Protein AF-A0A3R9EQ38-F1 (afdb_monomer)

Secondary structure (DSSP, 8-state):
---------EESS--HHHHHHHHHHHHHHHHHHHHHHHTTS---HHHHHHHHHHIIIIIS---HHHHHHHHHHHHHHHHHHHHSTTSPP------TTEEEE-BTTTEEE-SSEEEEEETTEEEEEEEE--HHHHGGGSSS-----EEEE----

Radius of gyration: 16.87 Å; Cα contacts (8 Å, |Δi|>4): 205; chains: 1; bounding box: 37×41×46 Å

Nearest PDB structures (foldseek):
  7fi6-assembly1_C  TM=3.652E-01  e=3.448E+00  Homo sapiens
  6job-assembly1_C  TM=2.842E-01  e=4.378E+00  Homo sapiens
  6j4j-assembly1_H  TM=3.398E-01  e=8.959E+00  Glycine max
  1sk6-assembly1_A  TM=2.015E-01  e=2.271E+00  Bacillus anthracis

Mean predicted aligned error: 3.74 Å

Sequence (153 aa):
MFLTKTVILKIANPDNDLVETMQKYSDGMNYASEIVFDKGKPIPAMKLQQEVYSYLRETLKLKSQMSCNIPGQVAECYKTLHKQKKAKWQKVRFSPSSMTFSYKRDFVIDENMVKITTINGRKAYSILNYDYAKQYFDGSWKYQASKVVKHKD

Structure (mmCIF, N/CA/C/O backbone):
data_AF-A0A3R9EQ38-F1
#
_entry.id   AF-A0A3R9EQ38-F1
#
loop_
_atom_site.group_PDB
_atom_site.id
_atom_site.type_symbol
_atom_site.label_atom_id
_atom_site.label_alt_id
_atom_site.label_comp_id
_atom_site.label_asym_id
_atom_site.label_entity_id
_atom_site.label_seq_id
_atom_site.pdbx_PDB_ins_code
_atom_site.Cartn_x
_atom_site.Cartn_y
_atom_site.Cartn_z
_atom_site.occupancy
_atom_site.B_iso_or_equiv
_atom_site.auth_seq_id
_atom_site.auth_comp_id
_atom_site.auth_asym_id
_atom_site.auth_atom_id
_atom_site.pdbx_PDB_model_num
ATOM 1 N N . MET A 1 1 ? 4.952 27.786 -5.502 1.00 63.88 1 MET A N 1
ATOM 2 C CA . MET A 1 1 ? 3.839 26.812 -5.554 1.00 63.88 1 MET A CA 1
ATOM 3 C C . MET A 1 1 ? 4.358 25.570 -6.261 1.00 63.88 1 MET A C 1
ATOM 5 O O . MET A 1 1 ? 4.908 25.719 -7.342 1.00 63.88 1 MET A O 1
ATOM 9 N N . PHE A 1 2 ? 4.281 24.386 -5.652 1.00 83.25 2 PHE A N 1
ATOM 10 C CA . PHE A 1 2 ? 4.666 23.145 -6.334 1.00 83.25 2 PHE A CA 1
ATOM 11 C C . PHE A 1 2 ? 3.450 22.606 -7.088 1.00 83.25 2 PHE A C 1
ATOM 13 O O . PHE A 1 2 ? 2.385 22.453 -6.492 1.00 83.25 2 PHE A O 1
ATOM 20 N N . LEU A 1 3 ? 3.595 22.361 -8.390 1.00 91.75 3 LEU A N 1
ATOM 21 C CA . LEU A 1 3 ? 2.556 21.719 -9.186 1.00 91.75 3 LEU A CA 1
ATOM 22 C C . LEU A 1 3 ? 2.573 20.215 -8.894 1.00 91.75 3 LEU A C 1
ATOM 24 O O . LEU A 1 3 ? 3.594 19.557 -9.080 1.00 91.75 3 LEU A O 1
ATOM 28 N N . THR A 1 4 ? 1.437 19.673 -8.465 1.00 92.88 4 THR A N 1
ATOM 29 C CA . THR A 1 4 ? 1.250 18.231 -8.271 1.00 92.88 4 THR A CA 1
ATOM 30 C C . TH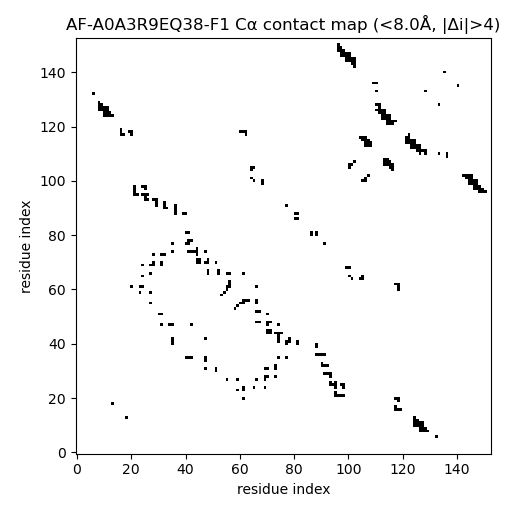R A 1 4 ? 0.227 17.738 -9.278 1.00 92.88 4 THR A C 1
ATOM 32 O O . THR A 1 4 ? -0.860 18.307 -9.379 1.00 92.88 4 THR A O 1
ATOM 35 N N . LYS A 1 5 ? 0.556 16.669 -10.008 1.00 93.06 5 LYS A N 1
ATOM 36 C CA . LYS A 1 5 ? -0.341 16.062 -10.993 1.00 93.06 5 LYS A CA 1
ATOM 37 C C . LYS A 1 5 ? -0.459 14.560 -10.766 1.00 93.06 5 LYS A C 1
ATOM 39 O O . LYS A 1 5 ? 0.537 13.879 -10.542 1.00 93.06 5 LYS A O 1
ATOM 44 N N . THR A 1 6 ? -1.686 14.050 -10.831 1.00 93.94 6 THR A N 1
ATOM 45 C CA . THR A 1 6 ? -1.970 12.612 -10.809 1.00 93.94 6 THR A CA 1
ATOM 46 C C . THR A 1 6 ? -2.147 12.124 -12.236 1.00 93.94 6 THR A C 1
ATOM 48 O O . THR A 1 6 ? -2.938 12.681 -12.994 1.00 93.94 6 THR A O 1
ATOM 51 N N . VAL A 1 7 ? -1.410 11.076 -12.593 1.00 93.31 7 VAL A N 1
ATOM 52 C CA . VAL A 1 7 ? -1.457 10.446 -13.912 1.00 93.31 7 VAL A CA 1
ATOM 53 C C . VAL A 1 7 ? -1.899 9.006 -13.722 1.00 93.31 7 VAL A C 1
ATOM 55 O O . VAL A 1 7 ? -1.340 8.287 -12.896 1.00 93.31 7 VAL A O 1
ATOM 58 N N . ILE A 1 8 ? -2.921 8.597 -14.468 1.00 93.06 8 ILE A N 1
ATOM 59 C CA . ILE A 1 8 ? -3.411 7.221 -14.465 1.00 93.06 8 ILE A CA 1
ATOM 60 C C . ILE A 1 8 ? -2.718 6.478 -15.604 1.00 93.06 8 ILE A C 1
ATOM 62 O O . ILE A 1 8 ? -2.778 6.907 -16.753 1.00 93.06 8 ILE A O 1
ATOM 66 N N . LEU A 1 9 ? -2.069 5.368 -15.268 1.00 93.94 9 LEU A N 1
ATOM 67 C CA . LEU A 1 9 ? -1.384 4.476 -16.201 1.00 93.94 9 LEU A CA 1
ATOM 68 C C . LEU A 1 9 ? -1.963 3.073 -16.026 1.00 93.94 9 LEU A C 1
ATOM 70 O O . LEU A 1 9 ? -2.283 2.677 -14.901 1.00 93.94 9 LEU A O 1
ATOM 74 N N . LYS A 1 10 ? -2.117 2.326 -17.122 1.00 93.62 10 LYS A N 1
ATOM 75 C CA . LYS A 1 10 ? -2.645 0.955 -17.068 1.00 93.62 10 LYS A CA 1
ATOM 76 C C . LYS A 1 10 ? -1.496 -0.043 -17.040 1.00 93.62 10 LYS A C 1
ATOM 78 O O . LYS A 1 10 ? -0.551 0.088 -17.807 1.00 93.62 10 LYS A O 1
ATOM 83 N N . ILE A 1 11 ? -1.594 -1.053 -16.183 1.00 95.06 11 ILE A N 1
ATOM 84 C CA . ILE A 1 11 ? -0.716 -2.226 -16.235 1.00 95.06 11 ILE A CA 1
ATOM 85 C C . ILE A 1 11 ? -1.269 -3.152 -17.320 1.00 95.06 11 ILE A C 1
ATOM 87 O O . ILE A 1 11 ? -2.440 -3.513 -17.250 1.00 95.06 11 ILE A O 1
ATOM 91 N N . ALA A 1 12 ? -0.456 -3.504 -18.319 1.00 91.88 12 ALA A N 1
ATOM 92 C CA . ALA A 1 12 ? -0.933 -4.236 -19.497 1.00 91.88 12 ALA A CA 1
ATOM 93 C C . ALA A 1 12 ? -1.368 -5.673 -19.168 1.00 91.88 12 ALA A C 1
ATOM 95 O O . ALA A 1 12 ? -2.430 -6.107 -19.592 1.00 91.88 12 ALA A O 1
ATOM 96 N N . ASN A 1 13 ? -0.559 -6.386 -18.381 1.00 90.25 13 ASN A N 1
ATOM 97 C CA . ASN A 1 13 ? -0.765 -7.795 -18.050 1.00 90.25 13 ASN A CA 1
ATOM 98 C C . ASN A 1 13 ? -0.560 -7.999 -16.540 1.00 90.25 13 ASN A C 1
ATOM 100 O O . ASN A 1 13 ? 0.529 -8.405 -16.124 1.00 90.25 13 ASN A O 1
ATOM 104 N N . PRO A 1 14 ? -1.538 -7.629 -15.692 1.00 91.50 14 PRO A N 1
ATOM 105 C CA . PRO A 1 14 ? -1.453 -7.918 -14.267 1.00 91.50 14 PRO A CA 1
ATOM 106 C C . PRO A 1 14 ? -1.522 -9.432 -14.047 1.00 91.50 14 PRO A C 1
ATOM 108 O O . PRO A 1 14 ? -2.214 -10.146 -14.769 1.00 91.50 14 PRO A O 1
ATOM 111 N N . ASP A 1 15 ? -0.821 -9.919 -13.031 1.00 93.62 15 ASP A N 1
ATOM 112 C CA . ASP A 1 15 ? -0.796 -11.335 -12.682 1.00 93.62 15 ASP A CA 1
ATOM 113 C C . ASP A 1 15 ? -1.500 -11.613 -11.347 1.00 93.62 15 ASP A C 1
ATOM 115 O O . ASP A 1 15 ? -1.964 -10.710 -10.639 1.00 93.62 15 ASP A O 1
ATOM 119 N N . ASN A 1 16 ? -1.555 -12.895 -10.991 1.00 94.31 16 ASN A N 1
ATOM 120 C CA . ASN A 1 16 ? -2.148 -13.337 -9.736 1.00 94.31 16 ASN A CA 1
ATOM 121 C C . ASN A 1 16 ? -1.374 -12.850 -8.503 1.00 94.31 16 ASN A C 1
ATOM 123 O O . ASN A 1 16 ? -1.998 -12.656 -7.465 1.00 94.31 16 ASN A O 1
ATOM 127 N N . ASP A 1 17 ? -0.066 -12.582 -8.598 1.00 94.50 17 ASP A N 1
ATOM 128 C CA . ASP A 1 17 ? 0.710 -12.080 -7.455 1.00 94.50 17 ASP A CA 1
ATOM 129 C C . ASP A 1 17 ? 0.244 -10.680 -7.050 1.00 94.50 17 ASP A C 1
ATOM 131 O O . ASP A 1 17 ? 0.142 -10.369 -5.857 1.00 94.50 17 ASP A O 1
ATOM 135 N N . LEU A 1 18 ? -0.064 -9.821 -8.027 1.00 94.00 18 LEU A N 1
ATOM 136 C CA . LEU A 1 18 ? -0.601 -8.489 -7.761 1.00 94.00 18 LEU A CA 1
ATOM 137 C C . LEU A 1 18 ? -2.005 -8.558 -7.143 1.00 94.00 18 LEU A C 1
ATOM 139 O O . LEU A 1 18 ? -2.300 -7.810 -6.206 1.00 94.00 18 LEU A O 1
ATOM 143 N N . VAL A 1 19 ? -2.845 -9.478 -7.629 1.00 94.00 19 VAL A N 1
ATOM 144 C CA . VAL A 1 19 ? -4.200 -9.717 -7.102 1.00 94.00 19 VAL A CA 1
ATOM 145 C C . VAL A 1 19 ? -4.149 -10.273 -5.677 1.00 94.00 19 VAL A C 1
ATOM 147 O O . VAL A 1 19 ? -4.822 -9.744 -4.792 1.00 94.00 19 VAL A O 1
ATOM 150 N N . GLU A 1 20 ? -3.315 -11.279 -5.416 1.00 96.00 20 GLU A N 1
ATOM 151 C CA . GLU A 1 20 ? -3.153 -11.876 -4.087 1.00 96.00 20 GLU A CA 1
ATOM 152 C C . GLU A 1 20 ? -2.564 -10.864 -3.094 1.00 96.00 20 GLU A C 1
ATOM 154 O O . GLU A 1 20 ? -3.019 -10.763 -1.952 1.00 96.00 20 GLU A O 1
ATOM 159 N N . THR A 1 21 ? -1.600 -10.047 -3.538 1.00 96.69 21 THR A N 1
ATOM 160 C CA . THR A 1 21 ? -1.070 -8.940 -2.728 1.00 96.69 21 THR A CA 1
ATOM 161 C C . THR A 1 21 ? -2.187 -7.967 -2.351 1.00 96.69 21 THR A C 1
ATOM 163 O O . THR A 1 21 ? -2.269 -7.567 -1.190 1.00 96.69 21 THR A O 1
ATOM 166 N N . MET A 1 22 ? -3.081 -7.632 -3.291 1.00 96.31 22 MET A N 1
ATOM 167 C CA . MET A 1 22 ? -4.241 -6.767 -3.040 1.00 96.31 22 MET A CA 1
ATOM 168 C C . MET A 1 22 ? -5.211 -7.363 -2.027 1.00 96.31 22 MET A C 1
ATOM 170 O O . MET A 1 22 ? -5.675 -6.644 -1.138 1.00 96.31 22 MET A O 1
ATOM 174 N N . GLN A 1 23 ? -5.469 -8.666 -2.122 1.00 97.06 23 GLN A N 1
ATOM 175 C CA . GLN A 1 23 ? -6.316 -9.374 -1.171 1.00 97.06 23 GLN A CA 1
ATOM 176 C C . GLN A 1 23 ? -5.714 -9.334 0.237 1.00 97.06 23 GLN A C 1
ATOM 178 O O . GLN A 1 23 ? -6.341 -8.796 1.147 1.00 97.06 23 GLN A O 1
ATOM 183 N N . LYS A 1 24 ? -4.458 -9.771 0.401 1.00 97.94 24 LYS A N 1
ATOM 184 C CA . LYS A 1 24 ? -3.765 -9.764 1.704 1.00 97.94 24 LYS A CA 1
ATOM 185 C C . LYS A 1 24 ? -3.649 -8.366 2.303 1.00 97.94 24 LYS A C 1
ATOM 187 O O . LYS A 1 24 ? -3.740 -8.199 3.518 1.00 97.94 24 LYS A O 1
ATOM 192 N N . TYR A 1 25 ? -3.451 -7.349 1.467 1.00 98.00 25 TYR A N 1
ATOM 193 C CA . TYR A 1 25 ? -3.430 -5.964 1.923 1.00 98.00 25 TYR A CA 1
ATOM 194 C C . TYR A 1 25 ? -4.788 -5.545 2.489 1.00 98.00 25 TYR A C 1
ATOM 196 O O . TYR A 1 25 ? -4.850 -4.989 3.583 1.00 98.00 25 TYR A O 1
ATOM 204 N N . SER A 1 26 ? -5.872 -5.858 1.774 1.00 98.00 26 SER A N 1
ATOM 205 C CA . SER A 1 26 ? -7.241 -5.596 2.221 1.00 98.00 26 SER A CA 1
ATOM 206 C C . SER A 1 26 ? -7.590 -6.367 3.495 1.00 98.00 26 SER A C 1
ATOM 208 O O . SER A 1 26 ? -8.223 -5.806 4.388 1.00 98.00 26 SER A O 1
ATOM 210 N N . ASP A 1 27 ? -7.146 -7.618 3.616 1.00 98.50 27 ASP A N 1
ATOM 211 C CA . ASP A 1 27 ? -7.319 -8.427 4.826 1.00 98.50 27 ASP A CA 1
ATOM 212 C C . ASP A 1 27 ? -6.599 -7.778 6.015 1.00 98.50 27 ASP A C 1
ATOM 214 O O . ASP A 1 27 ? -7.181 -7.619 7.087 1.00 98.50 27 ASP A O 1
ATOM 218 N N . GLY A 1 28 ? -5.374 -7.287 5.803 1.00 98.56 28 GLY A N 1
ATOM 219 C CA . GLY A 1 28 ? -4.624 -6.535 6.808 1.00 98.56 28 GLY A CA 1
ATOM 220 C C . GLY A 1 28 ? -5.290 -5.217 7.207 1.00 98.56 28 GLY A C 1
ATOM 221 O O . GLY A 1 28 ? -5.320 -4.877 8.391 1.00 98.56 28 GLY A O 1
ATOM 222 N N . MET A 1 29 ? -5.869 -4.488 6.247 1.00 98.69 29 MET A N 1
ATOM 223 C CA . MET A 1 29 ? -6.662 -3.289 6.538 1.00 98.69 29 MET A CA 1
ATOM 224 C C . MET A 1 29 ? -7.912 -3.619 7.352 1.00 98.69 29 MET A C 1
ATOM 226 O O . MET A 1 29 ? -8.211 -2.909 8.308 1.00 98.69 29 MET A O 1
ATOM 230 N N . ASN A 1 30 ? -8.619 -4.697 7.012 1.00 98.69 30 ASN A N 1
ATOM 231 C CA . ASN A 1 30 ? -9.819 -5.135 7.724 1.00 98.69 30 ASN A CA 1
ATOM 232 C C . ASN A 1 30 ? -9.509 -5.630 9.142 1.00 98.69 30 ASN A C 1
ATOM 234 O O . ASN A 1 30 ? -10.253 -5.300 10.064 1.00 98.69 30 ASN A O 1
ATOM 238 N N . TYR A 1 31 ? -8.389 -6.332 9.334 1.00 98.75 31 TYR A N 1
ATOM 239 C CA . TYR A 1 31 ? -7.892 -6.701 10.660 1.00 98.75 31 TYR A CA 1
ATOM 240 C C . TYR A 1 31 ? -7.581 -5.459 11.504 1.00 98.75 31 TYR A C 1
ATOM 242 O O . TYR A 1 31 ? -8.093 -5.303 12.608 1.00 98.75 31 TYR A O 1
ATOM 250 N N . ALA A 1 32 ? -6.810 -4.512 10.964 1.00 98.69 32 ALA A N 1
ATOM 251 C CA . ALA A 1 32 ? -6.530 -3.265 11.671 1.00 98.69 32 ALA A CA 1
ATOM 252 C C . ALA A 1 32 ? -7.812 -2.458 11.948 1.00 98.69 32 ALA A C 1
ATOM 254 O O . ALA A 1 32 ? -7.929 -1.824 12.994 1.00 98.69 32 ALA A O 1
ATOM 255 N N . SER A 1 33 ? -8.790 -2.506 11.041 1.00 98.62 33 SER A N 1
ATOM 256 C CA . SER A 1 33 ? -10.094 -1.865 11.213 1.00 98.62 33 SER A CA 1
ATOM 257 C C . SER A 1 33 ? -10.881 -2.436 12.387 1.00 98.62 33 SER A C 1
ATOM 259 O O . SER A 1 33 ? -11.545 -1.681 13.089 1.00 98.62 33 SER A O 1
ATOM 261 N N . GLU A 1 34 ? -10.817 -3.749 12.599 1.00 98.62 34 GLU A N 1
ATOM 262 C CA . GLU A 1 34 ? -11.422 -4.424 13.749 1.00 98.62 34 GLU A CA 1
ATOM 263 C C . GLU A 1 34 ? -10.837 -3.906 15.057 1.00 98.62 34 GLU A C 1
ATOM 265 O O . GLU A 1 34 ? -11.578 -3.395 15.890 1.00 98.62 34 GLU A O 1
ATOM 270 N N . ILE A 1 35 ? -9.506 -3.869 15.151 1.00 98.25 35 ILE A N 1
ATOM 271 C CA . ILE A 1 35 ? -8.812 -3.335 16.325 1.00 98.25 35 ILE A CA 1
ATOM 272 C C . ILE A 1 35 ? -9.224 -1.889 16.613 1.00 98.25 35 ILE A C 1
ATOM 274 O O . ILE A 1 35 ? -9.503 -1.554 17.760 1.00 98.25 35 ILE A O 1
ATOM 278 N N . VAL A 1 36 ? -9.294 -1.010 15.602 1.00 98.25 36 VAL A N 1
ATOM 279 C CA . VAL A 1 36 ? -9.743 0.376 15.831 1.00 98.25 36 VAL A CA 1
ATOM 280 C C . VAL A 1 36 ? -11.207 0.423 16.260 1.00 98.25 36 VAL A C 1
ATOM 282 O O . VAL A 1 36 ? -11.532 1.156 17.194 1.00 98.25 36 VAL A O 1
ATOM 285 N N . PHE A 1 37 ? -12.082 -0.338 15.595 1.00 97.81 37 PHE A N 1
ATOM 286 C CA . PHE A 1 37 ? -13.513 -0.376 15.893 1.00 97.81 37 PHE A CA 1
ATOM 287 C C . PHE A 1 37 ? -13.784 -0.766 17.348 1.00 97.81 37 PHE A C 1
ATOM 289 O O . PHE A 1 37 ? -14.537 -0.057 18.022 1.00 97.81 37 PHE A O 1
ATOM 296 N N . ASP A 1 38 ? -13.112 -1.808 17.835 1.00 97.56 38 ASP A N 1
ATOM 297 C CA . ASP A 1 38 ? -13.281 -2.345 19.188 1.00 97.56 38 ASP A CA 1
ATOM 298 C C . ASP A 1 38 ? -12.827 -1.356 20.274 1.00 97.56 38 ASP A C 1
ATOM 300 O O . ASP A 1 38 ? -13.359 -1.353 21.383 1.00 97.56 38 ASP A O 1
ATOM 304 N N . LYS A 1 39 ? -11.898 -0.437 19.963 1.00 96.31 39 LYS A N 1
ATOM 305 C CA . LYS A 1 39 ? -11.514 0.654 20.885 1.00 96.31 39 LYS A CA 1
ATOM 306 C C . LYS A 1 39 ? -12.598 1.728 21.029 1.00 96.31 39 LYS A C 1
ATOM 308 O O . LYS A 1 39 ? -12.476 2.581 21.909 1.00 96.31 39 LYS A O 1
ATOM 313 N N . GLY A 1 40 ? -13.594 1.765 20.142 1.00 95.19 40 GLY A N 1
ATOM 314 C CA . GLY A 1 40 ? -14.701 2.728 20.190 1.00 95.19 40 GLY A CA 1
ATOM 315 C C . GLY A 1 40 ? -14.341 4.174 19.821 1.00 95.19 40 GLY A C 1
ATOM 316 O O . GLY A 1 40 ? -15.188 5.060 19.928 1.00 95.19 40 GLY A O 1
ATOM 317 N N . LYS A 1 41 ? -13.092 4.453 19.420 1.00 94.31 41 LYS A N 1
ATOM 318 C CA . LYS A 1 41 ? -12.624 5.799 19.052 1.00 94.31 41 LYS A CA 1
ATOM 319 C C . LYS A 1 41 ? -11.414 5.756 18.114 1.00 94.31 41 LYS A C 1
ATOM 321 O O . LYS A 1 41 ? -10.689 4.761 18.111 1.00 94.31 41 LYS A O 1
ATOM 326 N N . PRO A 1 42 ? -11.137 6.835 17.353 1.00 95.50 42 PRO A N 1
ATOM 327 C CA . PRO A 1 42 ? -9.914 6.925 16.564 1.00 95.50 42 PRO A CA 1
ATOM 328 C C .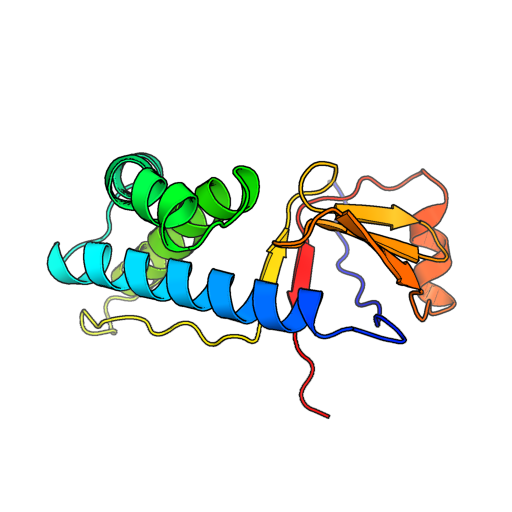 PRO A 1 42 ? -8.669 6.765 17.437 1.00 95.50 42 PRO A C 1
ATOM 330 O O . PRO A 1 42 ? -8.586 7.332 18.530 1.00 95.50 42 PRO A O 1
ATOM 333 N N . ILE A 1 43 ? -7.679 6.037 16.926 1.00 97.12 43 ILE A N 1
ATOM 334 C CA . ILE A 1 43 ? -6.379 5.865 17.575 1.00 97.12 43 ILE A CA 1
ATOM 335 C C . ILE A 1 43 ? -5.249 6.369 16.665 1.00 97.12 43 ILE A C 1
ATOM 337 O O . ILE A 1 43 ? -5.380 6.307 15.441 1.00 97.12 43 ILE A O 1
ATOM 341 N N . PRO A 1 44 ? -4.132 6.871 17.225 1.00 97.75 44 PRO A N 1
ATOM 342 C CA . PRO A 1 44 ? -2.983 7.293 16.426 1.00 97.75 44 PRO A CA 1
ATOM 343 C C . PRO A 1 44 ? -2.373 6.136 15.624 1.00 97.75 44 PRO A C 1
ATOM 345 O O . PRO A 1 44 ? -2.237 5.028 16.142 1.00 97.75 44 PRO A O 1
ATOM 348 N N . ALA A 1 45 ? -1.919 6.415 14.397 1.00 97.50 45 ALA A N 1
ATOM 349 C CA . ALA A 1 45 ? -1.337 5.416 13.494 1.00 97.50 45 ALA A CA 1
ATOM 350 C C . ALA A 1 45 ? -0.169 4.634 14.118 1.00 97.50 45 ALA A C 1
ATOM 352 O O . ALA A 1 45 ? -0.100 3.419 13.970 1.00 97.50 45 ALA A O 1
ATOM 353 N N . MET A 1 46 ? 0.712 5.311 14.864 1.00 97.81 46 MET A N 1
ATOM 354 C CA . MET A 1 46 ? 1.846 4.673 15.545 1.00 97.81 46 MET A CA 1
ATOM 355 C C . MET A 1 46 ? 1.388 3.649 16.591 1.00 97.81 46 MET A C 1
ATOM 357 O O . MET A 1 46 ? 1.942 2.556 16.663 1.00 97.81 46 MET A O 1
ATOM 361 N N . LYS A 1 47 ? 0.346 3.979 17.364 1.00 98.19 47 LYS A N 1
ATOM 362 C CA . LYS A 1 47 ? -0.227 3.065 18.357 1.00 98.19 47 LYS A CA 1
ATOM 363 C C . LYS A 1 47 ? -0.894 1.872 17.676 1.00 98.19 47 LYS A C 1
ATOM 365 O O . LYS A 1 47 ? -0.663 0.739 18.074 1.00 98.19 47 LYS A O 1
ATOM 370 N N . LEU A 1 48 ? -1.666 2.118 16.616 1.00 98.50 48 LEU A N 1
ATOM 371 C CA . LEU A 1 48 ? -2.268 1.037 15.836 1.00 98.50 48 LEU A CA 1
ATOM 372 C C . LEU A 1 48 ? -1.196 0.112 15.251 1.00 98.50 48 LEU A C 1
ATOM 374 O O . LEU A 1 48 ? -1.340 -1.101 15.328 1.00 98.50 48 LEU A O 1
ATOM 378 N N . GLN A 1 49 ? -0.102 0.667 14.720 1.00 98.38 49 GLN A N 1
ATOM 379 C CA . GLN A 1 49 ? 1.005 -0.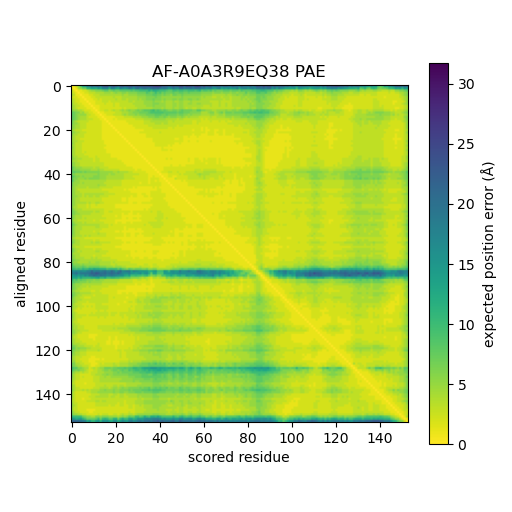124 14.189 1.00 98.38 49 GLN A CA 1
ATOM 380 C C . GLN A 1 49 ? 1.604 -1.047 15.254 1.00 98.38 49 GLN A C 1
ATOM 382 O O . GLN A 1 49 ? 1.814 -2.216 14.958 1.00 98.38 49 GLN A O 1
ATOM 387 N N . GLN A 1 50 ? 1.825 -0.571 16.482 1.00 98.19 50 GLN A N 1
ATOM 388 C CA . GLN A 1 50 ? 2.310 -1.423 17.577 1.00 98.19 50 GLN A CA 1
ATOM 389 C C . GLN A 1 50 ? 1.384 -2.620 17.848 1.00 98.19 50 GLN A C 1
ATOM 391 O O . GLN A 1 50 ? 1.878 -3.706 18.127 1.00 98.19 50 GLN A O 1
ATOM 396 N N . GLU A 1 51 ? 0.064 -2.443 17.721 1.00 98.06 51 GLU A N 1
ATOM 397 C CA . GLU A 1 51 ? -0.920 -3.510 17.962 1.00 98.06 51 GLU A CA 1
ATOM 398 C C . GLU A 1 51 ? -1.029 -4.508 16.790 1.00 98.06 51 GLU A C 1
ATOM 400 O O . GLU A 1 51 ? -1.299 -5.687 17.013 1.00 98.06 51 GLU A O 1
ATOM 405 N N . VAL A 1 52 ? -0.813 -4.077 15.539 1.00 98.56 52 VAL A N 1
ATOM 406 C CA . VAL A 1 52 ? -1.088 -4.927 14.359 1.00 98.56 52 VAL A CA 1
ATOM 407 C C . VAL A 1 52 ? 0.150 -5.423 13.618 1.00 98.56 52 VAL A C 1
ATOM 409 O O . VAL A 1 52 ? 0.046 -6.378 12.850 1.00 98.56 52 VAL A O 1
ATOM 412 N N . TYR A 1 53 ? 1.318 -4.802 13.803 1.00 98.50 53 TYR A N 1
ATOM 413 C CA . TYR A 1 53 ? 2.481 -5.029 12.937 1.00 98.50 53 TYR A CA 1
ATOM 414 C C . TYR A 1 53 ? 2.931 -6.494 12.901 1.00 98.50 53 TYR A C 1
ATOM 416 O O . TYR A 1 53 ? 3.144 -7.022 11.807 1.00 98.50 53 TYR A O 1
ATOM 424 N N . SER A 1 54 ? 3.013 -7.166 14.055 1.00 98.38 54 SER A N 1
ATOM 425 C CA . SER A 1 54 ? 3.386 -8.587 14.122 1.00 98.38 54 SER A CA 1
ATOM 426 C C . SER A 1 54 ? 2.406 -9.465 13.346 1.00 98.38 54 SER A C 1
ATOM 428 O O . SER A 1 54 ? 2.833 -10.243 12.499 1.00 98.38 54 SER A O 1
ATOM 430 N N . TYR A 1 55 ? 1.092 -9.267 13.505 1.00 98.56 55 TYR A N 1
ATOM 431 C CA . TYR A 1 55 ? 0.088 -10.006 12.729 1.00 98.56 55 TYR A CA 1
ATOM 432 C C . TYR A 1 55 ? 0.244 -9.771 11.216 1.00 98.56 55 TYR A C 1
ATOM 434 O O . TYR A 1 55 ? 0.294 -10.721 10.429 1.00 98.56 55 TYR A O 1
ATOM 442 N N . LEU A 1 56 ? 0.408 -8.510 10.797 1.00 98.50 56 LEU A N 1
ATOM 443 C CA . LEU A 1 56 ? 0.586 -8.164 9.382 1.00 98.50 56 LEU A CA 1
ATOM 444 C C . LEU A 1 56 ? 1.846 -8.815 8.780 1.00 98.50 56 LEU A C 1
ATOM 446 O O . LEU A 1 56 ? 1.819 -9.266 7.633 1.00 98.50 56 LEU A O 1
ATOM 450 N N . ARG A 1 57 ? 2.954 -8.863 9.529 1.00 98.12 57 ARG A N 1
ATOM 451 C CA . ARG A 1 57 ? 4.242 -9.401 9.059 1.00 98.12 57 ARG A CA 1
ATOM 452 C C . ARG A 1 57 ? 4.319 -10.917 9.124 1.00 98.12 57 ARG A C 1
ATOM 454 O O . ARG A 1 57 ? 4.828 -11.537 8.192 1.00 98.12 57 ARG A O 1
ATOM 461 N N . GLU A 1 58 ? 3.85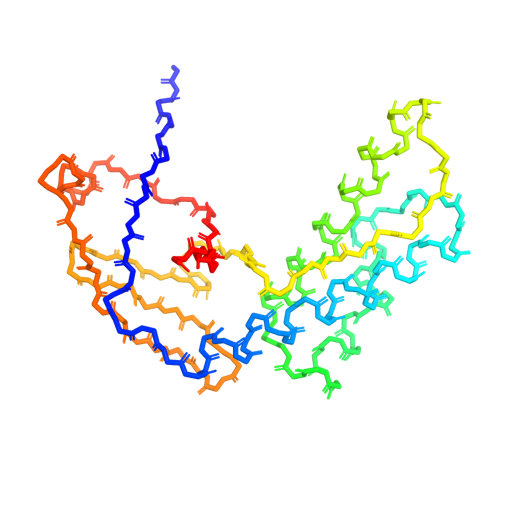8 -11.504 10.216 1.00 97.75 58 GLU A N 1
ATOM 462 C CA . GLU A 1 58 ? 4.097 -12.909 10.542 1.00 97.75 58 GLU A CA 1
ATOM 463 C C . GLU A 1 58 ? 2.940 -13.799 10.109 1.00 97.75 58 GLU A C 1
ATOM 465 O O . GLU A 1 58 ? 3.191 -14.912 9.654 1.00 97.75 58 GLU A O 1
ATOM 470 N N . THR A 1 59 ? 1.700 -13.307 10.169 1.00 97.44 59 THR A N 1
ATOM 471 C CA . THR A 1 59 ? 0.516 -14.078 9.759 1.00 97.44 59 THR A CA 1
ATOM 472 C C . THR A 1 59 ? 0.183 -13.817 8.295 1.00 97.44 59 THR A C 1
ATOM 474 O O . THR A 1 59 ? 0.218 -14.737 7.483 1.00 97.44 59 THR A O 1
ATOM 477 N N . LEU A 1 60 ? -0.036 -12.552 7.916 1.00 96.94 60 LEU A N 1
ATOM 478 C CA . LEU A 1 60 ? -0.393 -12.201 6.531 1.00 96.94 60 LEU A CA 1
ATOM 479 C C . LEU A 1 60 ? 0.805 -12.149 5.571 1.00 96.94 60 LEU A C 1
ATOM 481 O O . LEU A 1 60 ? 0.622 -12.008 4.362 1.00 96.94 60 LEU A O 1
ATOM 485 N N . LYS A 1 61 ? 2.035 -12.256 6.093 1.00 96.81 61 LYS A N 1
ATOM 486 C 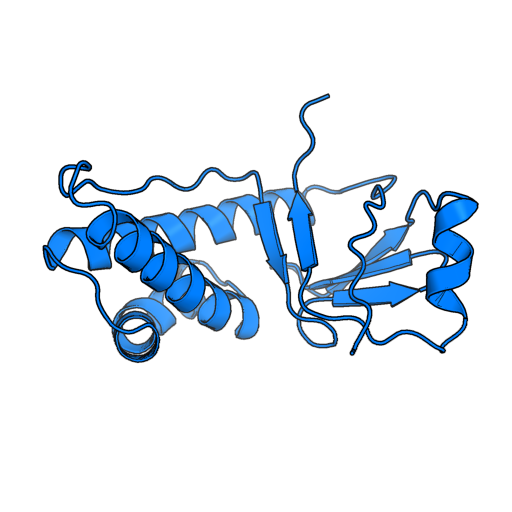CA . LYS A 1 61 ? 3.292 -12.218 5.321 1.00 96.81 61 LYS A CA 1
ATOM 487 C C . LYS A 1 61 ? 3.463 -10.954 4.458 1.00 96.81 61 LYS A C 1
ATOM 489 O O . LYS A 1 61 ? 4.257 -10.946 3.514 1.00 96.81 61 LYS A O 1
ATOM 494 N N . LEU A 1 62 ? 2.769 -9.862 4.792 1.00 97.31 62 LEU A N 1
ATOM 495 C CA . LEU A 1 62 ? 2.889 -8.574 4.099 1.00 97.31 62 LEU A CA 1
ATOM 496 C C . LEU A 1 62 ? 4.285 -7.997 4.292 1.00 97.31 62 LEU A C 1
ATOM 498 O O . LEU A 1 62 ? 4.868 -8.169 5.355 1.00 97.31 62 LEU A O 1
ATOM 502 N N . LYS A 1 63 ? 4.836 -7.293 3.298 1.00 96.19 63 LYS A N 1
ATOM 503 C CA . LYS A 1 63 ? 6.169 -6.670 3.410 1.00 96.19 63 LYS A CA 1
ATOM 504 C C . LYS A 1 63 ? 6.161 -5.501 4.404 1.00 96.19 63 LYS A C 1
ATOM 506 O O . LYS A 1 63 ? 5.128 -4.876 4.617 1.00 96.19 63 LYS A O 1
ATOM 511 N N . SER A 1 64 ? 7.328 -5.171 4.965 1.00 95.50 64 SER A N 1
ATOM 512 C CA . SER A 1 64 ? 7.481 -4.144 6.014 1.00 95.50 64 SER A CA 1
ATOM 513 C C . SER A 1 64 ? 6.802 -2.819 5.674 1.00 95.50 64 SER A C 1
ATOM 515 O O . SER A 1 64 ? 6.045 -2.295 6.484 1.00 95.50 64 SER A O 1
ATOM 517 N N . GLN A 1 65 ? 7.003 -2.307 4.460 1.00 94.81 65 GLN A N 1
ATOM 518 C CA . GLN A 1 65 ? 6.401 -1.044 4.047 1.00 94.81 65 GLN A CA 1
ATOM 519 C C . GLN A 1 65 ? 4.867 -1.122 3.961 1.00 94.81 65 GLN A C 1
ATOM 521 O O . GLN A 1 65 ? 4.191 -0.197 4.409 1.00 94.81 65 GLN A O 1
ATOM 526 N N . MET A 1 66 ? 4.301 -2.234 3.480 1.00 96.19 66 MET A N 1
ATOM 527 C CA . MET A 1 66 ? 2.850 -2.461 3.490 1.00 96.19 66 MET A CA 1
ATOM 528 C C . MET A 1 66 ? 2.314 -2.509 4.927 1.00 96.19 66 MET A C 1
ATOM 530 O O . MET A 1 66 ? 1.324 -1.845 5.232 1.00 96.19 66 MET A O 1
ATOM 534 N N . SER A 1 67 ? 3.007 -3.223 5.821 1.00 97.31 67 SER A N 1
ATOM 535 C CA . SER A 1 67 ? 2.659 -3.318 7.244 1.00 97.31 67 SER A CA 1
ATOM 536 C C . SER A 1 67 ? 2.721 -1.971 7.973 1.00 97.31 67 SER A C 1
ATOM 538 O O . SER A 1 67 ? 1.991 -1.781 8.940 1.00 97.31 67 SER A O 1
ATOM 540 N N . CYS A 1 68 ? 3.538 -1.023 7.506 1.00 95.69 68 CYS A N 1
ATOM 541 C CA . CYS A 1 68 ? 3.561 0.355 8.011 1.00 95.69 68 CYS A CA 1
ATOM 542 C C . CYS A 1 68 ? 2.479 1.246 7.367 1.00 95.69 68 CYS A C 1
ATOM 544 O O . CYS A 1 68 ? 1.905 2.105 8.035 1.00 95.69 68 CYS A O 1
ATOM 546 N N . ASN A 1 69 ? 2.169 1.053 6.079 1.00 95.44 69 ASN A N 1
ATOM 547 C CA . ASN A 1 69 ? 1.171 1.861 5.364 1.00 95.44 69 ASN A CA 1
ATOM 548 C C . ASN A 1 69 ? -0.268 1.576 5.833 1.00 95.44 69 ASN A C 1
ATOM 550 O O . ASN A 1 69 ? -1.104 2.485 5.825 1.00 95.44 69 ASN A O 1
ATOM 554 N N . ILE A 1 70 ? -0.569 0.325 6.202 1.00 98.06 70 ILE A N 1
ATOM 555 C CA . ILE A 1 70 ? -1.915 -0.113 6.605 1.00 98.06 70 ILE A CA 1
ATOM 556 C C . ILE A 1 70 ? -2.421 0.646 7.848 1.00 98.06 70 ILE A C 1
ATOM 558 O O . ILE A 1 70 ? -3.470 1.287 7.739 1.00 98.06 70 ILE A O 1
ATOM 562 N N . PRO A 1 71 ? -1.701 0.674 8.992 1.00 98.25 71 PRO A N 1
ATOM 563 C CA . PRO A 1 71 ? -2.127 1.418 10.179 1.00 98.25 71 PRO A CA 1
ATOM 564 C C . PRO A 1 71 ? -2.392 2.898 9.904 1.00 98.25 71 PRO A C 1
ATOM 566 O O . PRO A 1 71 ? -3.377 3.449 10.388 1.00 98.25 71 PRO A O 1
ATOM 569 N N . GLY A 1 72 ? -1.545 3.540 9.091 1.00 97.12 72 GLY A N 1
ATOM 570 C CA . GLY A 1 72 ? -1.717 4.944 8.716 1.00 97.12 72 GLY A CA 1
ATOM 571 C C . GLY A 1 72 ? -3.036 5.203 7.989 1.00 97.12 72 GLY A C 1
ATOM 572 O O . GLY A 1 72 ? -3.785 6.103 8.362 1.00 97.12 72 GLY A O 1
ATOM 573 N N . GLN A 1 73 ? -3.356 4.381 6.988 1.00 97.12 73 GLN A N 1
ATOM 574 C CA . GLN A 1 73 ? -4.601 4.523 6.226 1.00 97.12 73 GLN A CA 1
ATOM 575 C C . GLN A 1 73 ? -5.842 4.228 7.060 1.00 97.12 73 GLN A C 1
ATOM 577 O O . GLN A 1 73 ? -6.819 4.972 6.981 1.00 97.12 73 GLN A O 1
ATOM 582 N N . VAL A 1 74 ? -5.805 3.170 7.870 1.00 98.38 74 VAL A N 1
ATOM 583 C CA . VAL A 1 74 ? -6.937 2.808 8.728 1.00 98.38 74 VAL A CA 1
ATOM 584 C C . VAL A 1 74 ? -7.172 3.901 9.774 1.00 98.38 74 VAL A C 1
ATOM 586 O O . VAL A 1 74 ? -8.297 4.382 9.905 1.00 98.38 74 VAL A O 1
ATOM 589 N N . ALA A 1 75 ? -6.125 4.383 10.449 1.00 98.00 75 ALA A N 1
ATOM 590 C CA . ALA A 1 75 ? -6.243 5.456 11.436 1.00 98.00 75 ALA A CA 1
ATOM 591 C C . ALA A 1 75 ? -6.821 6.753 10.836 1.00 98.00 75 ALA A C 1
ATOM 593 O O . ALA A 1 75 ? -7.738 7.340 11.414 1.00 98.00 75 ALA A O 1
ATOM 594 N N . GLU A 1 76 ? -6.343 7.188 9.663 1.00 96.88 76 GLU A N 1
ATOM 595 C CA . GLU A 1 76 ? -6.871 8.393 9.005 1.00 96.88 76 GLU A CA 1
ATOM 596 C C . GLU A 1 76 ? -8.309 8.207 8.493 1.00 96.88 76 GLU A C 1
ATOM 598 O O . GLU A 1 76 ? -9.110 9.147 8.559 1.00 96.88 76 GLU A O 1
ATOM 603 N N . CYS A 1 77 ? -8.682 6.997 8.062 1.00 96.19 77 CYS A N 1
ATOM 604 C CA . CYS A 1 77 ? -10.062 6.674 7.699 1.00 96.19 77 CYS A CA 1
ATOM 605 C C . CYS A 1 77 ? -11.005 6.841 8.902 1.00 96.19 77 CYS A C 1
ATOM 607 O O . CYS A 1 77 ? -11.975 7.596 8.826 1.00 96.19 77 CYS A O 1
ATOM 609 N N . TYR A 1 78 ? -10.672 6.240 10.049 1.00 96.94 78 TYR A N 1
ATOM 610 C CA . TYR A 1 78 ? -11.470 6.364 11.274 1.00 96.94 78 TYR A CA 1
ATOM 611 C C . TYR A 1 78 ? -11.489 7.783 11.842 1.00 96.94 78 TYR A C 1
ATOM 613 O O . TYR A 1 78 ? -12.514 8.244 12.343 1.00 96.94 78 TYR A O 1
ATOM 621 N N . LYS A 1 79 ? -10.378 8.513 11.743 1.00 95.81 79 LYS A N 1
ATOM 622 C CA . LYS A 1 79 ? -10.314 9.928 12.125 1.00 95.81 79 LYS A CA 1
ATOM 623 C C . LYS A 1 79 ? -11.230 10.785 11.255 1.00 95.81 79 LYS A C 1
ATOM 625 O O . LYS A 1 79 ? -11.892 11.681 11.774 1.00 95.81 79 LYS A O 1
ATOM 630 N N . THR A 1 80 ? -11.296 10.506 9.954 1.00 94.69 80 THR A N 1
ATOM 631 C CA . THR A 1 80 ? -12.226 11.176 9.033 1.00 94.69 80 THR A CA 1
ATOM 632 C C . THR A 1 80 ? -13.673 10.831 9.372 1.00 94.69 80 THR A C 1
ATOM 634 O O . THR A 1 80 ? -14.484 11.742 9.528 1.00 94.69 80 THR A O 1
ATOM 637 N N . LEU A 1 81 ? -13.973 9.545 9.581 1.00 93.25 81 LEU A N 1
ATOM 638 C CA . LEU A 1 81 ? -15.291 9.065 10.006 1.00 93.25 81 LEU A CA 1
ATOM 639 C C . LEU A 1 81 ? -15.755 9.756 11.297 1.00 93.25 81 LEU A C 1
ATOM 641 O O . LEU A 1 81 ? -16.877 10.239 11.370 1.00 93.25 81 LEU A O 1
ATOM 645 N N . HIS A 1 82 ? -14.874 9.876 12.292 1.00 92.06 82 HIS A N 1
ATOM 646 C CA . HIS A 1 82 ? -15.190 10.512 13.572 1.00 92.06 82 HIS A CA 1
ATOM 647 C C . HIS A 1 82 ? -15.409 12.029 13.463 1.00 92.06 82 HIS A C 1
ATOM 649 O O . HIS A 1 82 ? -16.258 12.591 14.153 1.00 92.06 82 HIS A O 1
ATOM 655 N N . LYS A 1 83 ? -14.666 12.710 12.579 1.00 91.81 83 LYS A N 1
ATOM 656 C CA . LYS A 1 83 ? -14.870 14.143 12.301 1.00 91.81 83 LYS A CA 1
ATOM 657 C C . LYS A 1 83 ? -16.200 14.411 11.603 1.00 91.81 83 LYS A C 1
ATOM 659 O O . LYS A 1 83 ? -16.806 15.461 11.821 1.00 91.81 83 LYS A O 1
ATOM 664 N N . GLN A 1 84 ? -16.661 13.479 10.774 1.00 87.50 84 GLN A N 1
ATOM 665 C CA . GLN A 1 84 ? -17.982 13.527 10.165 1.00 87.50 84 GLN A CA 1
ATOM 666 C C . GLN A 1 84 ? -19.037 13.202 11.236 1.00 87.50 84 GLN A C 1
ATOM 668 O O . GLN A 1 84 ? -19.583 12.108 11.258 1.00 87.50 84 GLN A O 1
ATOM 673 N N . LYS A 1 85 ? -19.357 14.167 12.114 1.00 69.38 85 LYS A N 1
ATOM 674 C CA . LYS A 1 85 ? -20.285 14.033 13.267 1.00 69.38 85 LYS A CA 1
ATOM 675 C C . LYS A 1 85 ? -21.670 13.428 12.951 1.00 69.38 85 LYS A C 1
ATOM 677 O O . LYS A 1 85 ? -22.419 13.121 13.869 1.00 69.38 85 LYS A O 1
ATOM 682 N N . LYS A 1 86 ? -22.031 13.294 11.671 1.00 70.38 86 LYS A N 1
ATOM 683 C CA . LYS A 1 86 ? -23.269 12.661 11.189 1.00 70.38 86 LYS A CA 1
ATOM 684 C C . LYS A 1 86 ? -23.169 11.132 11.069 1.00 70.38 86 LYS A C 1
ATOM 686 O O . LYS A 1 86 ? -24.200 10.472 10.991 1.00 70.38 86 LYS A O 1
ATOM 691 N N . ALA A 1 87 ? -21.964 10.566 11.020 1.00 76.50 87 ALA A N 1
ATOM 692 C CA . ALA A 1 87 ? -21.760 9.133 10.875 1.00 76.50 87 ALA A CA 1
ATOM 693 C C . ALA A 1 87 ? -21.725 8.453 12.250 1.00 76.50 87 ALA A C 1
ATOM 695 O O . ALA A 1 87 ? -20.958 8.841 13.131 1.00 76.50 87 ALA A O 1
ATOM 696 N N . LYS A 1 88 ? -22.540 7.406 12.428 1.00 87.50 88 LYS A N 1
ATOM 697 C CA . LYS A 1 88 ? -22.425 6.521 13.594 1.00 87.50 88 LYS A CA 1
ATOM 698 C C . LYS A 1 88 ? -21.058 5.836 13.576 1.00 87.50 88 LYS A C 1
ATOM 700 O O . LYS A 1 88 ? -20.533 5.519 12.505 1.00 87.50 88 LYS A O 1
ATOM 705 N N . TRP A 1 89 ? -20.506 5.589 14.764 1.00 93.50 89 TRP A N 1
ATOM 706 C CA . TRP A 1 89 ? -19.327 4.741 14.904 1.00 93.50 89 TRP A CA 1
ATOM 707 C C . TRP A 1 89 ? -19.638 3.361 14.325 1.00 93.50 89 TRP A C 1
ATOM 709 O O . TRP A 1 89 ? -20.578 2.699 14.758 1.00 93.50 89 TRP A O 1
ATOM 719 N N . GLN A 1 90 ? -18.884 2.960 13.310 1.00 93.81 90 GLN A N 1
ATOM 720 C CA . GLN A 1 90 ? -19.142 1.744 12.551 1.00 93.81 90 GLN A CA 1
ATOM 721 C C . GLN A 1 90 ? -17.829 1.117 12.095 1.00 93.81 90 GLN A C 1
ATOM 723 O O . GLN A 1 90 ? -16.835 1.815 11.877 1.00 93.81 90 GLN A O 1
ATOM 728 N N . LYS A 1 91 ? -17.828 -0.211 11.959 1.00 96.69 91 LYS A N 1
ATOM 729 C CA . LYS A 1 91 ? -16.678 -0.958 11.452 1.00 96.69 91 LYS A CA 1
ATOM 730 C C . LYS A 1 91 ? -16.525 -0.680 9.959 1.00 96.69 91 LYS A C 1
ATOM 732 O O . LYS A 1 91 ? -17.432 -0.969 9.181 1.00 96.69 91 LYS A O 1
ATOM 737 N N . VAL A 1 92 ? -15.385 -0.124 9.561 1.00 96.56 92 VAL A N 1
ATOM 738 C CA . VAL A 1 92 ? -15.074 0.107 8.148 1.00 96.56 92 VAL A CA 1
ATOM 739 C C . VAL A 1 92 ? -14.667 -1.223 7.509 1.00 96.56 92 VAL A C 1
ATOM 741 O O . VAL A 1 92 ? -13.922 -2.009 8.085 1.00 96.56 92 VAL A O 1
ATOM 744 N N . ARG A 1 93 ? -15.182 -1.503 6.311 1.00 97.62 93 ARG A N 1
ATOM 745 C CA . ARG A 1 93 ? -14.765 -2.648 5.493 1.00 97.62 93 ARG A CA 1
ATOM 746 C C . ARG A 1 93 ? -14.031 -2.121 4.269 1.00 97.62 93 ARG A C 1
ATOM 748 O O . ARG A 1 93 ? -14.590 -1.359 3.485 1.00 97.62 93 ARG A O 1
ATOM 755 N N . PHE A 1 94 ? -12.786 -2.538 4.114 1.00 97.06 94 PHE A N 1
ATOM 756 C CA . PHE A 1 94 ? -11.952 -2.251 2.959 1.00 97.06 94 PHE A CA 1
ATOM 757 C C . PHE A 1 94 ? -12.116 -3.376 1.936 1.00 97.06 94 PHE A C 1
ATOM 759 O O . PHE A 1 94 ? -12.084 -4.558 2.293 1.00 97.06 94 PHE A O 1
ATOM 766 N N . SER A 1 95 ? -12.333 -3.001 0.676 1.00 95.75 95 SER A N 1
ATOM 767 C CA . SER A 1 95 ? -12.418 -3.931 -0.447 1.00 95.75 95 SER A CA 1
ATOM 768 C C . SER A 1 95 ? -11.034 -4.207 -1.047 1.00 95.75 95 SER A C 1
ATOM 770 O O . SER A 1 95 ? -10.199 -3.297 -1.095 1.00 95.75 95 SER A O 1
ATOM 772 N N . PRO A 1 96 ? -10.806 -5.407 -1.613 1.00 95.25 96 PRO A N 1
ATOM 773 C CA . PRO A 1 96 ? -9.563 -5.772 -2.294 1.00 95.25 96 PRO A CA 1
ATOM 774 C C . PRO A 1 96 ? -9.508 -5.164 -3.704 1.00 95.25 96 PRO A C 1
ATOM 776 O O . PRO A 1 96 ? -9.404 -5.857 -4.713 1.00 95.25 96 PRO A O 1
ATOM 779 N N . SER A 1 97 ? -9.646 -3.841 -3.780 1.00 94.19 97 SER A N 1
ATOM 780 C CA . SER A 1 97 ? -9.697 -3.074 -5.028 1.00 94.19 97 SER A CA 1
ATOM 781 C C . SER A 1 97 ? -8.631 -1.989 -5.107 1.00 94.19 97 SER A C 1
ATOM 783 O O . SER A 1 97 ? -8.495 -1.352 -6.149 1.00 94.19 97 SER A O 1
ATOM 785 N N . SER A 1 98 ? -7.888 -1.735 -4.026 1.00 94.00 98 SER A N 1
ATOM 786 C CA . SER A 1 98 ? -6.795 -0.768 -4.050 1.00 94.00 98 SER A CA 1
ATOM 787 C C . SER A 1 98 ? -5.743 -1.025 -2.981 1.00 94.00 98 SER A C 1
ATOM 789 O O . SER A 1 98 ? -6.073 -1.473 -1.886 1.00 94.00 98 SER A O 1
ATOM 791 N N . MET A 1 99 ? -4.499 -0.645 -3.271 1.00 95.31 99 MET A N 1
ATOM 792 C CA . MET A 1 99 ? -3.400 -0.585 -2.303 1.00 95.31 99 MET A CA 1
ATOM 793 C C . MET A 1 99 ? -2.604 0.702 -2.476 1.00 95.31 99 MET A C 1
ATOM 795 O O . MET A 1 99 ? -2.384 1.145 -3.604 1.00 95.31 99 MET A O 1
ATOM 799 N N . THR A 1 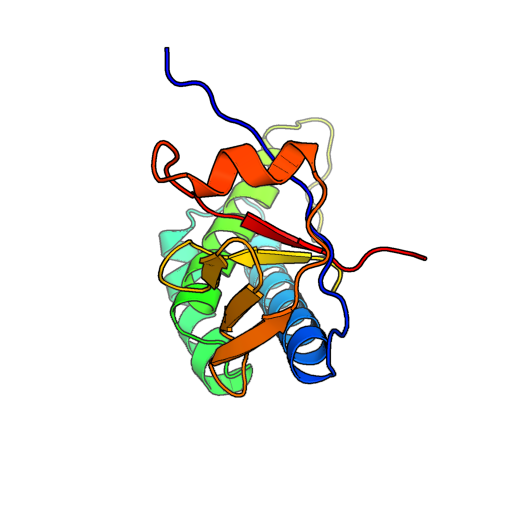100 ? -2.125 1.270 -1.369 1.00 95.19 100 THR A N 1
ATOM 800 C CA . THR A 1 100 ? -1.240 2.443 -1.391 1.00 95.19 100 THR A CA 1
ATOM 801 C C . THR A 1 100 ? 0.222 2.018 -1.304 1.00 95.19 100 THR A C 1
ATOM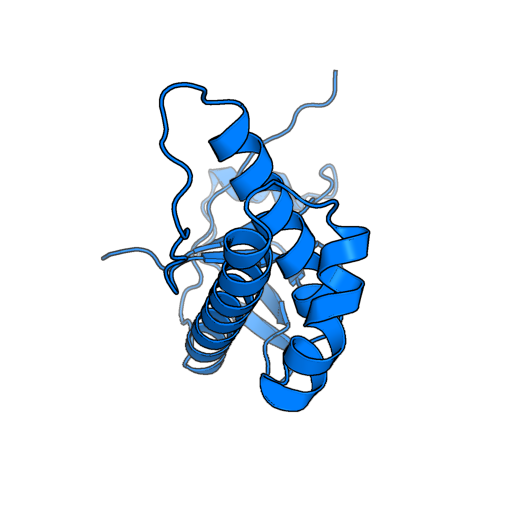 803 O O . THR A 1 100 ? 0.618 1.300 -0.379 1.00 95.19 100 THR A O 1
ATOM 806 N N . PHE A 1 101 ? 1.025 2.529 -2.234 1.00 94.69 101 PHE A N 1
ATOM 807 C CA . PHE A 1 101 ? 2.440 2.233 -2.399 1.00 94.69 101 PHE A CA 1
ATOM 808 C C . PHE A 1 101 ? 3.296 3.493 -2.323 1.00 94.69 101 PHE A C 1
ATOM 810 O O . PHE A 1 101 ? 2.961 4.541 -2.870 1.00 94.69 101 PHE A O 1
ATOM 817 N N . SER A 1 102 ? 4.434 3.381 -1.649 1.00 94.56 102 SER A N 1
ATOM 818 C CA . SER A 1 102 ? 5.438 4.435 -1.532 1.00 94.56 102 SER A CA 1
ATOM 819 C C . SER A 1 102 ? 6.496 4.321 -2.628 1.00 94.56 102 SER A C 1
ATOM 821 O O . SER A 1 102 ? 7.082 3.253 -2.834 1.00 94.56 102 SER A O 1
ATOM 823 N N . TYR A 1 103 ? 6.789 5.435 -3.301 1.00 96.38 103 TYR A N 1
ATOM 824 C CA . TYR A 1 103 ? 7.842 5.486 -4.312 1.00 96.38 103 TYR A CA 1
ATOM 825 C C . TYR A 1 103 ? 9.214 5.126 -3.716 1.00 96.38 103 TYR A C 1
ATOM 827 O O . TYR A 1 103 ? 9.499 5.423 -2.554 1.00 96.38 103 TYR A O 1
ATOM 835 N N . LYS A 1 104 ? 10.048 4.437 -4.504 1.00 95.69 104 LYS A N 1
ATOM 836 C CA . LYS A 1 104 ? 11.349 3.838 -4.139 1.00 95.69 104 LYS A CA 1
ATOM 837 C C . LYS A 1 104 ? 11.305 2.724 -3.085 1.00 95.69 104 LYS A C 1
ATOM 839 O O . LYS A 1 104 ? 12.313 2.045 -2.900 1.00 95.69 104 LYS A O 1
ATOM 844 N N . ARG A 1 105 ? 10.163 2.468 -2.439 1.00 94.81 105 ARG A N 1
ATOM 845 C CA . ARG A 1 105 ? 10.005 1.392 -1.440 1.00 94.81 105 ARG A CA 1
ATOM 846 C C . ARG A 1 105 ? 9.109 0.267 -1.937 1.00 94.81 105 ARG A C 1
ATOM 848 O O . ARG A 1 105 ? 9.538 -0.879 -2.034 1.00 94.81 105 ARG A O 1
ATOM 855 N N . ASP A 1 106 ? 7.892 0.611 -2.324 1.00 96.00 106 ASP A N 1
ATOM 856 C CA . ASP A 1 106 ? 6.914 -0.334 -2.853 1.00 96.00 106 ASP A CA 1
ATOM 857 C C . ASP A 1 106 ? 6.931 -0.356 -4.375 1.00 96.00 106 ASP A C 1
ATOM 859 O O . ASP A 1 106 ? 6.699 -1.404 -4.964 1.00 96.00 106 ASP A O 1
ATOM 863 N N . PHE A 1 107 ? 7.249 0.768 -5.020 1.00 97.00 107 PHE A N 1
ATOM 864 C CA . PHE A 1 107 ? 7.340 0.809 -6.472 1.00 97.00 107 PHE A CA 1
ATOM 865 C C . PHE A 1 107 ? 8.423 1.750 -6.997 1.00 97.00 107 PHE A C 1
ATOM 867 O O . PHE A 1 107 ? 8.803 2.726 -6.345 1.00 97.00 107 PHE A O 1
ATOM 874 N N . VAL A 1 108 ? 8.889 1.454 -8.205 1.00 97.06 108 VAL A N 1
ATOM 875 C CA . VAL A 1 108 ? 9.616 2.379 -9.084 1.00 97.06 108 VAL A CA 1
ATOM 876 C C . VAL A 1 108 ? 8.995 2.304 -10.474 1.00 97.06 108 VAL A C 1
ATOM 878 O O . VAL A 1 108 ? 8.410 1.280 -10.822 1.00 97.06 108 VAL A O 1
ATOM 881 N N . ILE A 1 109 ? 9.076 3.382 -11.245 1.00 96.12 109 ILE A N 1
ATOM 882 C CA . ILE A 1 109 ? 8.424 3.487 -12.550 1.00 96.12 109 ILE A CA 1
ATOM 883 C C . ILE A 1 109 ? 9.318 4.253 -13.524 1.00 96.12 109 ILE A C 1
ATOM 885 O O . ILE A 1 109 ? 10.008 5.190 -13.115 1.00 96.12 109 ILE A O 1
ATOM 889 N N . ASP A 1 110 ? 9.288 3.837 -14.782 1.00 93.56 110 ASP A N 1
ATOM 890 C CA . ASP A 1 110 ? 9.840 4.534 -15.942 1.00 93.56 110 ASP A CA 1
ATOM 891 C C . ASP A 1 110 ? 8.778 4.599 -17.058 1.00 93.56 110 ASP A C 1
ATOM 893 O O . ASP A 1 110 ? 7.627 4.216 -16.841 1.00 93.56 110 ASP A O 1
ATOM 897 N N . GLU A 1 111 ? 9.142 5.115 -18.234 1.00 93.00 111 GLU A N 1
ATOM 898 C CA . GLU A 1 111 ? 8.210 5.317 -19.354 1.00 93.00 111 GLU A CA 1
ATOM 899 C C . GLU A 1 111 ? 7.554 4.015 -19.856 1.00 93.00 111 GLU A C 1
ATOM 901 O O . GLU A 1 111 ? 6.465 4.062 -20.431 1.00 93.00 111 GLU A O 1
ATOM 906 N N . ASN A 1 112 ? 8.182 2.858 -19.627 1.00 93.25 112 ASN A N 1
ATOM 907 C CA . ASN A 1 112 ? 7.793 1.581 -20.229 1.00 93.25 112 ASN A CA 1
ATOM 908 C C . ASN A 1 112 ? 7.278 0.565 -19.207 1.00 93.25 112 ASN A C 1
ATOM 910 O O . ASN A 1 112 ? 6.457 -0.296 -19.543 1.00 93.25 112 ASN A O 1
ATOM 914 N N . MET A 1 113 ? 7.744 0.633 -17.959 1.00 96.00 113 MET A N 1
ATOM 915 C CA . MET A 1 113 ? 7.376 -0.332 -16.930 1.00 96.00 113 MET A CA 1
ATOM 916 C C . MET A 1 113 ? 7.249 0.265 -15.532 1.00 96.00 113 MET A C 1
ATOM 918 O O . MET A 1 113 ? 7.859 1.267 -15.163 1.00 96.00 113 MET A O 1
ATOM 922 N N . VAL A 1 114 ? 6.500 -0.450 -14.700 1.00 97.06 114 VAL A N 1
ATOM 923 C CA . VAL A 1 114 ? 6.446 -0.254 -13.256 1.00 97.06 114 VAL A CA 1
ATOM 924 C C . VAL A 1 114 ? 6.961 -1.510 -12.561 1.00 97.06 114 VAL A C 1
ATOM 926 O O . VAL A 1 114 ? 6.525 -2.624 -12.845 1.00 97.06 114 VAL A O 1
ATOM 929 N N . LYS A 1 115 ? 7.896 -1.349 -11.624 1.00 97.62 115 LYS A N 1
ATOM 930 C CA . LYS A 1 115 ? 8.348 -2.433 -10.746 1.00 97.62 115 LYS A CA 1
ATOM 931 C C . LYS A 1 115 ? 7.657 -2.290 -9.404 1.00 97.62 115 LYS A C 1
ATOM 933 O O . LYS A 1 115 ? 7.858 -1.283 -8.732 1.00 97.62 115 LYS A O 1
ATOM 938 N N . ILE A 1 116 ? 6.881 -3.291 -9.008 1.00 97.31 116 ILE A N 1
ATOM 939 C CA . ILE A 1 116 ? 6.023 -3.276 -7.822 1.00 97.31 116 ILE A CA 1
ATOM 940 C C . ILE A 1 116 ? 6.437 -4.401 -6.879 1.00 97.31 116 ILE A C 1
ATOM 942 O O . ILE A 1 116 ? 6.625 -5.547 -7.285 1.00 97.31 116 ILE A O 1
ATOM 946 N N . THR A 1 117 ? 6.577 -4.075 -5.602 1.00 96.88 117 THR A N 1
ATOM 947 C CA . THR A 1 117 ? 6.756 -5.037 -4.521 1.00 96.88 117 THR A CA 1
ATOM 948 C C . THR A 1 117 ? 5.443 -5.783 -4.286 1.00 96.88 117 THR A C 1
ATOM 950 O O . THR A 1 117 ? 4.440 -5.179 -3.917 1.00 96.88 117 THR A O 1
ATOM 953 N N . THR A 1 118 ? 5.466 -7.102 -4.462 1.00 95.94 118 THR A N 1
ATOM 954 C CA . THR A 1 118 ? 4.370 -8.022 -4.128 1.00 95.94 118 THR A CA 1
ATOM 955 C C . THR A 1 118 ? 4.729 -8.837 -2.880 1.00 95.94 118 THR A C 1
ATOM 957 O O . THR A 1 118 ? 5.858 -8.774 -2.366 1.00 95.94 118 THR A O 1
ATOM 960 N N . ILE A 1 119 ? 3.791 -9.644 -2.388 1.00 94.19 119 ILE A N 1
ATOM 961 C CA . ILE A 1 119 ? 4.066 -10.655 -1.352 1.00 94.19 119 ILE A CA 1
ATOM 962 C C . ILE A 1 119 ? 5.158 -11.654 -1.788 1.00 94.19 119 ILE A C 1
ATOM 964 O O . ILE A 1 119 ? 6.020 -11.999 -0.972 1.00 94.19 119 ILE A O 1
ATOM 968 N N . ASN A 1 120 ? 5.211 -11.988 -3.083 1.00 94.00 120 ASN A N 1
ATOM 969 C CA . ASN A 1 120 ? 6.122 -12.967 -3.688 1.00 94.00 120 ASN A CA 1
ATOM 970 C C . ASN A 1 120 ? 7.397 -12.326 -4.268 1.00 94.00 120 ASN A C 1
ATOM 972 O O . ASN A 1 120 ? 8.141 -12.950 -5.016 1.00 94.00 120 ASN A O 1
ATOM 976 N N . GLY A 1 121 ? 7.695 -11.079 -3.888 1.00 94.12 121 GLY A N 1
ATOM 977 C CA . GLY A 1 121 ? 8.887 -10.353 -4.333 1.00 94.12 121 GLY A CA 1
ATOM 978 C C . GLY A 1 121 ? 8.558 -9.199 -5.274 1.00 94.12 121 GLY A C 1
ATOM 979 O O . GLY A 1 121 ? 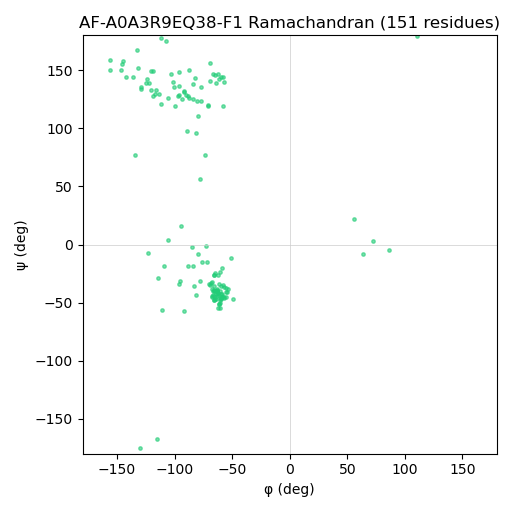7.397 -8.897 -5.549 1.00 94.12 121 GLY A O 1
ATOM 980 N N . ARG A 1 122 ? 9.583 -8.473 -5.723 1.00 96.06 122 ARG A N 1
ATOM 981 C CA . ARG A 1 122 ? 9.384 -7.330 -6.621 1.00 96.06 122 ARG A CA 1
ATOM 982 C C . ARG A 1 122 ? 9.294 -7.816 -8.067 1.00 96.06 122 ARG A C 1
ATOM 984 O O . ARG A 1 122 ? 10.214 -8.475 -8.536 1.00 96.06 122 ARG A O 1
ATOM 991 N N . LYS A 1 123 ? 8.217 -7.451 -8.761 1.00 96.62 123 LYS A N 1
ATOM 992 C CA . LYS A 1 123 ? 7.944 -7.833 -10.156 1.00 96.62 123 LYS A CA 1
ATOM 993 C C . LYS A 1 123 ? 7.859 -6.604 -11.047 1.00 96.62 123 LYS A C 1
ATOM 995 O O . LYS A 1 123 ? 7.481 -5.534 -10.573 1.00 96.62 123 LYS A O 1
ATOM 1000 N N . ALA A 1 124 ? 8.238 -6.754 -12.311 1.00 97.19 124 ALA A N 1
ATOM 1001 C CA . ALA A 1 124 ? 8.137 -5.713 -13.326 1.00 97.19 124 ALA A CA 1
ATOM 1002 C C . ALA A 1 124 ? 6.902 -5.957 -14.198 1.00 97.19 124 ALA A C 1
ATOM 1004 O O . ALA A 1 124 ? 6.671 -7.085 -14.623 1.00 97.19 124 ALA A O 1
ATOM 1005 N N . TYR A 1 125 ? 6.147 -4.900 -14.473 1.00 96.81 125 TYR A N 1
ATOM 1006 C CA . TYR A 1 125 ? 4.965 -4.933 -15.323 1.00 96.81 125 TYR A CA 1
ATOM 1007 C C . TYR A 1 125 ? 5.063 -3.837 -16.375 1.00 96.81 125 TYR A C 1
ATOM 1009 O O . TYR A 1 125 ? 5.356 -2.688 -16.040 1.00 96.81 125 TYR A O 1
ATOM 1017 N N . SER A 1 126 ? 4.780 -4.170 -17.631 1.00 96.44 126 SER A N 1
ATOM 1018 C CA . SER A 1 126 ? 4.663 -3.173 -18.695 1.00 96.44 126 SER A CA 1
ATOM 1019 C C . SER A 1 126 ? 3.489 -2.236 -18.425 1.00 96.44 126 SER A C 1
ATOM 1021 O O . SER A 1 126 ? 2.411 -2.682 -18.008 1.00 96.44 126 SER A O 1
ATOM 1023 N N . ILE A 1 127 ? 3.692 -0.946 -18.685 1.00 94.75 127 ILE A N 1
ATOM 1024 C CA . ILE A 1 127 ? 2.628 0.054 -18.630 1.00 94.75 127 ILE A CA 1
ATOM 1025 C C . ILE A 1 127 ? 2.142 0.393 -20.038 1.00 94.75 127 ILE A C 1
ATOM 1027 O O . ILE A 1 127 ? 2.930 0.530 -20.969 1.00 94.75 127 ILE A O 1
ATOM 1031 N N . LEU A 1 128 ? 0.831 0.556 -20.191 1.00 91.88 128 LEU A N 1
ATOM 1032 C CA . LEU A 1 128 ? 0.253 1.213 -21.356 1.00 91.88 128 LEU A CA 1
ATOM 1033 C C . LEU A 1 128 ? 0.358 2.715 -21.108 1.00 91.88 128 LEU A C 1
ATOM 1035 O O . LEU A 1 128 ? -0.448 3.297 -20.373 1.00 91.88 128 LEU A O 1
ATOM 1039 N N . ASN A 1 129 ? 1.418 3.305 -21.650 1.00 83.12 129 ASN A N 1
ATOM 1040 C CA . ASN A 1 129 ? 1.684 4.726 -21.520 1.00 83.12 129 ASN A CA 1
ATOM 1041 C C . ASN A 1 129 ? 0.911 5.511 -22.589 1.00 83.12 129 ASN A C 1
ATOM 1043 O O . ASN A 1 129 ? 0.839 5.102 -23.747 1.00 83.12 129 ASN A O 1
ATOM 1047 N N . TYR A 1 130 ? 0.331 6.639 -22.193 1.00 87.88 130 TYR A N 1
ATOM 1048 C CA . TYR A 1 130 ? -0.377 7.541 -23.098 1.00 87.88 130 TYR A CA 1
ATOM 1049 C C . TYR A 1 130 ? 0.567 8.661 -23.536 1.00 87.88 130 TYR A C 1
ATOM 1051 O O . TYR A 1 130 ? 1.392 9.108 -22.741 1.00 87.88 130 TYR A O 1
ATOM 1059 N N . ASP A 1 131 ? 0.414 9.190 -24.751 1.00 90.19 131 ASP A N 1
ATOM 1060 C CA . ASP A 1 131 ? 1.319 10.235 -25.261 1.00 90.19 131 ASP A CA 1
ATOM 1061 C C . ASP A 1 131 ? 1.400 11.460 -24.342 1.00 90.19 131 ASP A C 1
ATOM 1063 O O . ASP A 1 131 ? 2.484 11.988 -24.099 1.00 90.19 131 ASP A O 1
ATOM 1067 N N . TYR A 1 132 ? 0.279 11.860 -23.733 1.00 90.94 132 TYR A N 1
ATOM 1068 C CA . TYR A 1 132 ? 0.262 12.978 -22.786 1.00 90.94 132 TYR A CA 1
ATOM 1069 C C . TYR A 1 132 ? 1.084 12.710 -21.516 1.00 90.94 132 TYR A C 1
ATOM 1071 O O . TYR A 1 132 ? 1.486 13.660 -20.844 1.00 90.94 132 TYR A O 1
ATOM 1079 N N . ALA A 1 133 ? 1.291 11.444 -21.146 1.00 92.56 133 ALA A N 1
ATOM 1080 C CA . ALA A 1 133 ? 1.960 11.051 -19.915 1.00 92.56 133 ALA A CA 1
ATOM 1081 C C . ALA A 1 133 ? 3.483 10.926 -20.073 1.00 92.56 133 ALA A C 1
ATOM 1083 O O . ALA A 1 133 ? 4.193 11.036 -19.073 1.00 92.56 133 ALA A O 1
ATOM 1084 N N . LYS A 1 134 ? 3.993 10.797 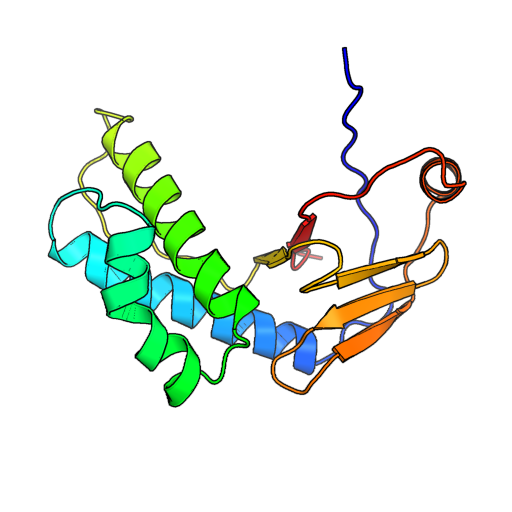-21.306 1.00 91.88 134 LYS A N 1
ATOM 1085 C CA . LYS A 1 134 ? 5.434 10.712 -21.611 1.00 91.88 134 LYS A CA 1
ATOM 1086 C C . LYS A 1 134 ? 6.241 11.871 -21.021 1.00 91.88 134 LYS A C 1
ATOM 1088 O O . LYS A 1 134 ? 7.313 11.655 -20.466 1.00 91.88 134 LYS A O 1
ATOM 1093 N N . GLN A 1 135 ? 5.678 13.083 -21.027 1.00 93.81 135 GLN A N 1
ATOM 1094 C CA . GLN A 1 135 ? 6.318 14.282 -20.463 1.00 93.81 135 GLN A CA 1
ATOM 1095 C C . GLN A 1 135 ? 6.657 14.169 -18.964 1.00 93.81 135 GLN A C 1
ATOM 1097 O O . GLN A 1 135 ? 7.489 14.915 -18.467 1.00 93.81 135 GLN A O 1
ATOM 1102 N N . TYR A 1 136 ? 6.014 13.260 -18.222 1.00 94.00 136 TYR A N 1
ATOM 1103 C CA . TYR A 1 136 ? 6.262 13.095 -16.786 1.00 94.00 136 TYR A CA 1
ATOM 1104 C C . TYR A 1 136 ? 7.452 12.182 -16.476 1.00 94.00 136 TYR A C 1
ATOM 1106 O O . TYR A 1 136 ? 7.786 12.021 -15.304 1.00 94.00 136 TYR A O 1
ATOM 1114 N N . PHE A 1 137 ? 8.095 11.615 -17.504 1.00 93.75 137 PHE A N 1
ATOM 1115 C CA . PHE A 1 137 ? 9.250 10.721 -17.388 1.00 93.75 137 PHE A CA 1
ATOM 1116 C C . PHE A 1 137 ? 10.584 11.373 -17.788 1.00 93.75 137 PHE A C 1
ATOM 1118 O O . PHE A 1 137 ? 11.618 10.715 -17.736 1.00 93.75 137 PHE A O 1
ATOM 1125 N N . ASP A 1 138 ? 10.589 12.668 -18.116 1.00 93.00 138 ASP A N 1
ATOM 1126 C CA . ASP A 1 138 ? 11.769 13.431 -18.565 1.00 93.00 138 ASP A CA 1
ATOM 1127 C C . ASP A 1 138 ? 12.801 13.746 -17.455 1.00 93.00 138 ASP A C 1
ATOM 1129 O O . ASP A 1 138 ? 13.833 14.367 -17.705 1.00 93.00 138 ASP A O 1
ATOM 1133 N N . GLY A 1 139 ? 12.525 13.337 -16.213 1.00 92.56 139 GLY A N 1
ATOM 1134 C CA . GLY A 1 139 ? 13.376 13.581 -15.047 1.00 92.56 139 GLY A CA 1
ATOM 1135 C C . GLY A 1 139 ? 13.146 14.924 -14.342 1.00 92.56 139 GLY A C 1
ATOM 1136 O O . GLY A 1 139 ? 13.704 15.135 -13.263 1.00 92.56 139 GLY A O 1
ATOM 1137 N N . SER A 1 140 ? 12.291 15.803 -14.873 1.00 94.12 140 SER A N 1
ATOM 1138 C CA . SER A 1 140 ? 11.918 17.069 -14.220 1.00 94.12 140 SER A CA 1
ATOM 1139 C C . SER A 1 140 ? 10.919 16.878 -13.066 1.00 94.12 140 SER A C 1
ATOM 1141 O O . SER A 1 140 ? 10.761 17.756 -12.212 1.00 94.12 140 SER A O 1
ATOM 1143 N N . TRP A 1 141 ? 10.287 15.701 -12.985 1.00 94.50 141 TRP A N 1
ATOM 1144 C CA . TRP A 1 141 ? 9.265 15.367 -11.995 1.00 94.50 141 TRP A CA 1
ATOM 1145 C C . TRP A 1 141 ? 9.781 14.473 -10.863 1.00 94.50 141 TRP A C 1
ATOM 1147 O O . TRP A 1 141 ? 10.607 13.578 -11.040 1.00 94.50 141 TRP A O 1
ATOM 1157 N N . LYS A 1 142 ? 9.228 14.683 -9.663 1.00 93.69 142 LYS A N 1
ATOM 1158 C CA . LYS A 1 142 ? 9.439 13.810 -8.501 1.00 93.69 142 LYS A CA 1
ATOM 1159 C C . LYS A 1 142 ? 8.187 12.984 -8.245 1.00 93.69 142 LYS A C 1
ATOM 1161 O O . LYS A 1 142 ? 7.110 13.538 -8.041 1.00 93.69 142 LYS A O 1
ATOM 1166 N N . TYR A 1 143 ? 8.342 11.666 -8.178 1.00 95.00 143 TYR A N 1
ATOM 1167 C CA . TYR A 1 143 ? 7.233 10.768 -7.864 1.00 95.00 143 TYR A CA 1
ATOM 1168 C C . TYR A 1 143 ? 6.995 10.666 -6.353 1.00 95.00 143 TYR A C 1
ATOM 1170 O O . TYR A 1 143 ? 7.930 10.671 -5.548 1.00 95.00 143 TYR A O 1
ATOM 1178 N N . GLN A 1 144 ? 5.723 10.569 -5.977 1.00 93.94 144 GLN A N 1
ATOM 1179 C CA . GLN A 1 144 ? 5.261 10.436 -4.596 1.00 93.94 144 GLN A CA 1
ATOM 1180 C C . GLN A 1 144 ? 4.585 9.075 -4.386 1.00 93.94 144 GLN A C 1
ATOM 1182 O O . GLN A 1 144 ? 4.716 8.169 -5.208 1.00 93.94 144 GLN A O 1
ATOM 1187 N N . ALA A 1 145 ? 3.881 8.900 -3.268 1.00 94.25 145 ALA A N 1
ATOM 1188 C CA . ALA A 1 145 ? 3.036 7.730 -3.083 1.00 94.25 145 ALA A CA 1
ATOM 1189 C C . ALA A 1 145 ? 1.982 7.638 -4.199 1.00 94.25 145 ALA A C 1
ATOM 1191 O O . ALA A 1 145 ? 1.456 8.649 -4.662 1.00 94.25 145 ALA A O 1
ATOM 1192 N N . SER A 1 146 ? 1.670 6.414 -4.609 1.00 95.56 146 SER A N 1
ATOM 1193 C CA . SER A 1 146 ? 0.665 6.124 -5.625 1.00 95.56 146 SER A CA 1
ATOM 1194 C C . SER A 1 146 ? -0.255 5.006 -5.151 1.00 95.56 146 SER A C 1
ATOM 1196 O O . SER A 1 146 ? 0.018 4.333 -4.152 1.00 95.56 146 SER A O 1
ATOM 1198 N N . LYS A 1 147 ? -1.363 4.812 -5.860 1.00 95.19 147 LYS A N 1
ATOM 1199 C CA . LYS A 1 147 ? -2.285 3.707 -5.623 1.00 95.19 147 LYS A CA 1
ATOM 1200 C C . LYS A 1 147 ? -2.312 2.792 -6.831 1.00 95.19 147 LYS A C 1
ATOM 1202 O O . LYS A 1 147 ? -2.478 3.255 -7.954 1.00 95.19 147 LYS A O 1
ATOM 1207 N N . VAL A 1 148 ? -2.217 1.494 -6.575 1.00 95.06 148 VAL A N 1
ATOM 1208 C CA . VAL A 1 148 ? -2.627 0.485 -7.552 1.00 95.06 148 VAL A CA 1
ATOM 1209 C C . VAL A 1 148 ? -4.088 0.188 -7.292 1.00 95.06 148 VAL A C 1
ATOM 1211 O O . VAL A 1 148 ? -4.469 -0.061 -6.148 1.00 95.06 148 VAL A O 1
ATOM 1214 N N . VAL A 1 149 ? -4.899 0.246 -8.342 1.00 94.88 149 VAL A N 1
ATOM 1215 C CA . VAL A 1 149 ? -6.344 0.043 -8.271 1.00 94.88 149 VAL A CA 1
ATOM 1216 C C . VAL A 1 149 ? -6.757 -1.055 -9.237 1.00 94.88 149 VAL A C 1
ATOM 1218 O O . VAL A 1 149 ? -6.255 -1.124 -10.358 1.00 94.88 149 VAL A O 1
ATOM 1221 N N . LYS A 1 150 ? -7.675 -1.915 -8.801 1.00 92.12 150 LYS A N 1
ATOM 1222 C CA . LYS A 1 150 ? -8.355 -2.862 -9.678 1.00 92.12 150 LYS A CA 1
ATOM 1223 C C . LYS A 1 150 ? -9.457 -2.101 -10.409 1.00 92.12 150 LYS A C 1
ATOM 1225 O O . LYS A 1 150 ? -10.423 -1.667 -9.779 1.00 92.12 150 LYS A O 1
ATOM 1230 N N . HIS A 1 151 ? -9.285 -1.899 -11.712 1.00 83.69 151 HIS A N 1
ATOM 1231 C CA . HIS A 1 151 ? -10.333 -1.321 -12.547 1.00 83.69 151 HIS A CA 1
ATOM 1232 C C . HIS A 1 151 ? -11.483 -2.329 -12.682 1.00 83.69 151 HIS A C 1
ATOM 1234 O O . HIS A 1 151 ? -11.244 -3.537 -12.743 1.00 83.69 151 HIS A O 1
ATOM 1240 N N . LYS A 1 152 ? -12.724 -1.839 -12.652 1.00 71.94 152 LYS A N 1
ATOM 1241 C CA . LYS A 1 152 ? -13.892 -2.636 -13.030 1.00 71.94 152 LYS A CA 1
ATOM 1242 C C . LYS A 1 152 ? -14.066 -2.423 -14.527 1.00 71.94 152 LYS A C 1
ATOM 1244 O O . LYS A 1 152 ? -14.556 -1.366 -14.914 1.00 71.94 152 LYS A O 1
ATOM 1249 N N . ASP A 1 153 ? -13.563 -3.359 -15.319 1.00 57.28 153 ASP A N 1
ATOM 1250 C CA . ASP A 1 153 ? -14.001 -3.508 -16.707 1.00 57.28 153 ASP A CA 1
ATOM 1251 C C . ASP A 1 153 ? -15.303 -4.319 -16.728 1.00 57.28 153 ASP A C 1
ATOM 1253 O O . ASP A 1 153 ? -15.429 -5.241 -15.881 1.00 57.28 153 ASP A O 1
#

Solvent-accessible surface area (backbone atoms only — not comparable to full-atom values): 8987 Å² total; per-residue (Å²): 136,86,89,82,84,90,80,90,71,45,67,72,72,80,55,68,57,60,51,51,34,28,41,48,49,18,51,45,36,33,52,50,24,48,60,41,44,76,66,76,49,71,55,58,33,71,61,46,29,72,75,40,34,63,53,28,42,72,71,64,48,38,50,71,68,55,37,57,47,39,29,44,52,45,25,53,50,42,43,50,46,63,69,42,80,86,54,74,94,67,75,64,80,60,63,65,40,53,46,78,35,42,52,83,74,35,29,50,74,58,77,56,35,37,37,38,56,37,65,92,44,75,45,77,38,49,41,53,68,50,81,86,56,54,74,65,59,76,69,87,59,82,82,59,69,48,70,54,66,64,77,87,128

Foldseek 3Di:
DDDDDDDDWDFPDDDVLLLLQLVLLQVLLLVLLVVCLVVVAQDDLVVSLVVRLCCSCPVSVHDNVSSSVSSVVSSVVRVVQVVVVPHDRDRDHGDSFKDKDFDPPQWDDAQFWIWGQGSVGTDITGIPHDPVCNVCRPPPDDDGIDMDGHDDD

pLDDT: mean 94.21, std 6.11, range [57.28, 98.75]